Protein AF-R5LKR3-F1 (afdb_monomer_lite)

Foldseek 3Di:
DDDDFDFFKKKKKFFQAFLDDHAFPPADPVRDDHGDIDIDTDAFDAPPVRHTCQKDWDADPVRTTIMIIGIDGPRGDHCVVVPVVDDD

Structure (mmCIF, N/CA/C/O backbone):
data_AF-R5LKR3-F1
#
_entry.id   AF-R5LKR3-F1
#
loop_
_atom_site.gr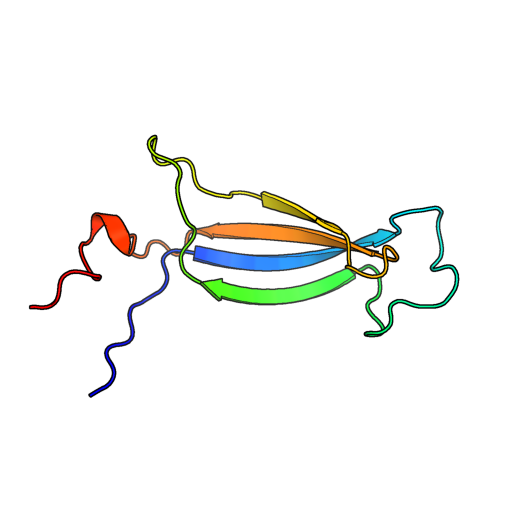oup_PDB
_atom_site.id
_atom_site.type_symbol
_atom_site.label_atom_id
_atom_site.label_alt_id
_atom_site.label_comp_id
_atom_site.label_asym_id
_atom_site.label_entity_id
_atom_site.label_seq_id
_atom_site.pdbx_PDB_ins_code
_atom_site.Cartn_x
_atom_site.Cartn_y
_atom_site.Cartn_z
_atom_site.occupancy
_atom_site.B_iso_or_equiv
_atom_site.auth_seq_id
_atom_site.auth_comp_id
_atom_site.auth_asym_id
_atom_site.auth_atom_id
_atom_site.pdbx_PDB_model_num
ATOM 1 N N . MET A 1 1 ? -14.719 -18.342 20.093 1.00 49.53 1 MET A N 1
ATOM 2 C CA . MET A 1 1 ? -14.884 -18.187 18.629 1.00 49.53 1 MET A CA 1
ATOM 3 C C . MET A 1 1 ? -13.995 -17.028 18.197 1.00 49.53 1 MET A C 1
ATOM 5 O O . MET A 1 1 ? -13.946 -16.054 18.936 1.00 49.53 1 MET A O 1
ATOM 9 N N . LYS A 1 2 ? -13.229 -17.136 17.103 1.00 59.34 2 LYS A N 1
ATOM 10 C CA . LYS A 1 2 ? -12.390 -16.012 16.644 1.00 59.34 2 LYS A CA 1
ATOM 11 C C . LYS A 1 2 ? -13.311 -14.885 16.161 1.00 59.34 2 LYS A C 1
ATOM 13 O O . LYS A 1 2 ? -14.199 -15.154 15.357 1.00 59.34 2 LYS A O 1
ATOM 18 N N . LYS A 1 3 ? -13.140 -13.675 16.694 1.00 67.25 3 LYS A N 1
ATOM 19 C CA . LYS A 1 3 ? -13.907 -12.488 16.302 1.00 67.25 3 LYS A CA 1
ATOM 20 C C . LYS A 1 3 ? -13.191 -11.847 15.115 1.00 67.25 3 LYS A C 1
ATOM 22 O O . LYS A 1 3 ? -12.043 -11.442 15.255 1.00 67.25 3 LYS A O 1
ATOM 27 N N . TRP A 1 4 ? -13.845 -11.839 13.960 1.00 73.69 4 TRP A N 1
ATOM 28 C CA . TRP A 1 4 ? -13.375 -11.157 12.756 1.00 73.69 4 TRP A CA 1
A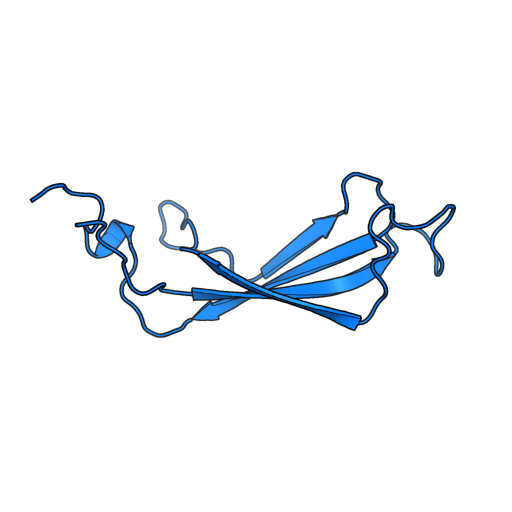TOM 29 C C . TRP A 1 4 ? -14.166 -9.858 12.622 1.00 73.69 4 TRP A C 1
ATOM 31 O O . TRP A 1 4 ? -15.370 -9.858 12.881 1.00 73.69 4 TRP A O 1
ATOM 41 N N . TYR A 1 5 ? -13.484 -8.769 12.287 1.00 75.75 5 TYR A N 1
ATOM 42 C CA . TYR A 1 5 ? -14.094 -7.460 12.077 1.00 75.75 5 TYR A CA 1
ATOM 43 C C . TYR A 1 5 ? -14.053 -7.126 10.592 1.00 75.75 5 TYR A C 1
ATOM 45 O O . TYR A 1 5 ? -13.098 -7.500 9.911 1.00 75.75 5 TYR A O 1
ATOM 53 N N . ASP A 1 6 ? -15.080 -6.433 10.107 1.00 80.56 6 ASP A N 1
ATOM 54 C CA . ASP A 1 6 ? -15.067 -5.903 8.749 1.00 80.56 6 ASP A CA 1
ATOM 55 C C . ASP A 1 6 ? -14.018 -4.790 8.648 1.00 80.56 6 ASP A C 1
ATOM 57 O O . ASP A 1 6 ? -13.922 -3.920 9.516 1.00 80.56 6 ASP A O 1
ATOM 61 N N . GLU A 1 7 ? -13.209 -4.840 7.593 1.00 76.88 7 GLU A N 1
ATOM 62 C CA . GLU A 1 7 ? -12.121 -3.889 7.383 1.00 76.88 7 GLU A CA 1
ATOM 63 C C . GLU A 1 7 ? -12.652 -2.528 6.909 1.00 76.88 7 GLU A C 1
ATOM 65 O O . GLU A 1 7 ? -13.592 -2.430 6.118 1.00 76.88 7 GLU A O 1
ATOM 70 N N . GLU A 1 8 ? -12.018 -1.448 7.365 1.00 81.75 8 GLU A N 1
ATOM 71 C CA . GLU A 1 8 ? -12.380 -0.076 6.977 1.00 81.75 8 GLU A CA 1
ATOM 72 C C . GLU A 1 8 ? -11.874 0.278 5.570 1.00 81.75 8 GLU A C 1
ATOM 74 O O . GLU A 1 8 ? -12.495 1.069 4.852 1.00 81.75 8 GLU A O 1
ATOM 79 N N . TYR A 1 9 ? -10.747 -0.313 5.170 1.00 79.50 9 TYR A N 1
ATOM 80 C CA . TYR A 1 9 ? -10.073 -0.033 3.912 1.00 79.50 9 TYR A CA 1
ATOM 81 C C . TYR A 1 9 ? -9.688 -1.312 3.179 1.00 79.50 9 TYR A C 1
ATOM 83 O O . TYR A 1 9 ? -9.364 -2.348 3.759 1.00 79.50 9 TYR A O 1
ATOM 91 N N . GLU A 1 10 ? -9.650 -1.175 1.865 1.00 81.00 10 GLU A N 1
ATOM 92 C CA . GLU A 1 10 ? -8.989 -2.091 0.960 1.00 81.00 10 GLU A CA 1
ATOM 93 C C . GLU A 1 10 ? -7.772 -1.413 0.361 1.00 81.00 10 GLU A C 1
ATOM 95 O O . GLU A 1 10 ? -7.812 -0.222 0.047 1.00 81.00 10 GLU A O 1
ATOM 100 N N . PHE A 1 11 ? -6.711 -2.177 0.149 1.00 81.50 11 PHE A N 1
ATOM 101 C CA . PHE A 1 11 ? -5.537 -1.693 -0.537 1.00 81.50 11 PHE A CA 1
ATOM 102 C C . PHE A 1 11 ? -5.303 -2.417 -1.843 1.00 81.50 11 PHE A C 1
ATOM 104 O O . PHE A 1 11 ? -5.369 -3.645 -1.932 1.00 81.50 11 PHE A O 1
ATOM 111 N N . GLN A 1 12 ? -4.939 -1.618 -2.834 1.00 83.62 12 GLN A N 1
ATOM 112 C CA . GLN A 1 12 ? -4.359 -2.083 -4.074 1.00 83.62 12 GLN A CA 1
ATOM 113 C C . GLN A 1 12 ? -2.861 -1.786 -4.051 1.00 83.62 12 GLN A C 1
ATOM 115 O O . GLN A 1 12 ? -2.461 -0.645 -3.822 1.00 83.62 12 GLN A O 1
ATOM 120 N N . VAL A 1 13 ? -2.043 -2.806 -4.283 1.00 85.00 13 VAL A N 1
ATOM 121 C CA . VAL A 1 13 ? -0.607 -2.668 -4.541 1.00 85.00 13 VAL A CA 1
ATOM 122 C C . VAL A 1 13 ? -0.399 -2.822 -6.036 1.00 85.00 13 VAL A C 1
ATOM 124 O O . VAL A 1 13 ? -0.957 -3.738 -6.627 1.00 85.00 13 VAL A O 1
ATOM 127 N N . GLU A 1 14 ? 0.393 -1.951 -6.638 1.00 87.19 14 GLU A N 1
ATOM 128 C CA . GLU A 1 14 ? 0.716 -1.995 -8.063 1.00 87.19 14 GLU A CA 1
ATOM 129 C C . GLU A 1 14 ? 2.215 -1.800 -8.265 1.00 87.19 14 GLU A C 1
ATOM 131 O O . GLU A 1 14 ? 2.796 -0.904 -7.651 1.00 87.19 14 GLU A O 1
ATOM 136 N N . VAL A 1 15 ? 2.844 -2.583 -9.137 1.00 86.88 15 VAL A N 1
ATOM 137 C CA . VAL A 1 15 ? 4.214 -2.309 -9.590 1.00 86.88 15 VAL A CA 1
ATOM 138 C C . VAL A 1 15 ? 4.171 -1.193 -10.631 1.00 86.88 15 VAL A C 1
ATOM 140 O O . VAL A 1 15 ? 3.641 -1.370 -11.726 1.00 86.88 15 VAL A O 1
ATOM 143 N N . ILE A 1 16 ? 4.737 -0.034 -10.297 1.00 89.12 16 ILE A N 1
ATOM 144 C CA . ILE A 1 16 ? 4.635 1.176 -11.132 1.00 89.12 16 ILE A CA 1
ATOM 145 C C . ILE A 1 16 ? 5.896 1.470 -11.950 1.00 89.12 16 ILE A C 1
ATOM 147 O O . ILE A 1 16 ? 5.890 2.382 -12.774 1.00 89.12 16 ILE A O 1
ATOM 151 N N . GLY A 1 17 ? 6.996 0.762 -11.693 1.00 87.19 17 GLY A N 1
ATOM 152 C CA . GLY A 1 17 ? 8.266 1.017 -12.365 1.00 87.19 17 GLY A CA 1
ATOM 153 C C . GLY A 1 17 ? 9.473 0.417 -11.659 1.00 87.19 17 GLY A C 1
ATOM 154 O O . GLY A 1 17 ? 9.357 -0.218 -10.608 1.00 87.19 17 GLY A O 1
ATOM 155 N N . TYR A 1 18 ? 10.647 0.678 -12.227 1.00 86.19 18 TYR A N 1
ATOM 156 C CA . TYR A 1 18 ? 11.939 0.277 -11.677 1.00 86.19 18 TYR A CA 1
ATOM 157 C C . TYR A 1 18 ? 12.562 1.405 -10.866 1.00 86.19 18 TYR A C 1
ATOM 159 O O . TYR A 1 18 ? 12.443 2.574 -11.228 1.00 86.19 18 TYR A O 1
ATOM 167 N N . LEU A 1 19 ? 13.253 1.068 -9.774 1.00 82.00 19 LEU A N 1
ATOM 168 C CA . LEU A 1 19 ? 13.920 2.075 -8.941 1.00 82.00 19 LEU A CA 1
ATOM 169 C C . LEU A 1 19 ? 15.014 2.826 -9.717 1.00 82.00 19 LEU A C 1
ATOM 171 O O . LEU A 1 19 ? 15.276 3.999 -9.449 1.00 82.00 19 LEU A O 1
ATOM 175 N N . ARG A 1 20 ? 15.689 2.132 -10.640 1.00 80.81 20 ARG A N 1
ATOM 176 C CA . ARG A 1 20 ? 16.802 2.653 -11.437 1.00 80.81 20 ARG A CA 1
ATOM 177 C C . ARG A 1 20 ? 16.640 2.194 -12.884 1.00 80.81 20 ARG A C 1
ATOM 179 O O . ARG A 1 20 ? 16.593 0.997 -13.129 1.00 80.81 20 ARG A O 1
ATOM 186 N N . GLY A 1 21 ? 16.600 3.143 -13.817 1.00 77.44 21 GLY A N 1
ATOM 187 C CA . GLY A 1 21 ? 16.543 2.857 -15.254 1.00 77.44 21 GLY A CA 1
ATOM 188 C C . GLY A 1 21 ? 15.169 2.405 -15.758 1.00 77.44 21 GLY A C 1
ATOM 189 O O . GLY A 1 21 ? 14.138 2.705 -15.158 1.00 77.44 21 GLY A O 1
ATOM 190 N N . ASP A 1 22 ? 15.177 1.717 -16.898 1.00 80.44 22 ASP A N 1
ATOM 191 C CA . ASP A 1 22 ? 14.004 1.230 -17.636 1.00 80.44 22 ASP A CA 1
ATOM 192 C C . ASP A 1 22 ? 13.909 -0.308 -17.690 1.00 80.44 22 ASP A C 1
ATOM 194 O O . ASP A 1 22 ? 13.007 -0.851 -18.325 1.00 80.44 22 ASP A O 1
ATOM 198 N N . HIS A 1 23 ? 14.805 -1.012 -16.995 1.00 70.94 23 HIS A N 1
ATOM 199 C CA . HIS A 1 23 ? 14.852 -2.470 -16.908 1.00 70.94 23 HIS A CA 1
ATOM 200 C C . HIS A 1 23 ? 15.364 -2.919 -15.532 1.00 70.94 23 HIS A C 1
ATOM 202 O O . HIS A 1 23 ? 16.069 -2.178 -14.846 1.00 70.94 23 HIS A O 1
ATOM 208 N N . THR A 1 24 ? 15.048 -4.150 -15.116 1.00 65.62 24 THR A N 1
ATOM 209 C CA . THR A 1 24 ? 15.653 -4.731 -13.910 1.00 65.62 24 THR A CA 1
ATOM 210 C C . THR A 1 24 ? 17.087 -5.165 -14.204 1.00 65.62 24 THR A C 1
ATOM 212 O O . THR A 1 24 ? 17.301 -6.170 -14.886 1.00 65.62 24 THR A O 1
ATOM 215 N N . GLU A 1 25 ? 18.083 -4.483 -13.647 1.00 58.81 25 GLU A N 1
ATOM 216 C CA . GLU A 1 25 ? 19.411 -5.080 -13.511 1.00 58.81 25 GLU A CA 1
ATOM 217 C C . GLU A 1 25 ? 19.289 -6.266 -12.531 1.00 58.81 25 GLU A C 1
ATOM 219 O O . GLU A 1 25 ? 19.098 -6.073 -11.334 1.00 58.81 25 GLU A O 1
ATOM 224 N N . HIS A 1 26 ? 19.345 -7.500 -13.044 1.00 57.12 26 HIS A N 1
ATOM 225 C CA . HIS A 1 26 ? 19.347 -8.750 -12.262 1.00 57.12 26 HIS A CA 1
ATOM 226 C C . HIS A 1 26 ? 18.055 -9.136 -11.508 1.00 57.12 26 HIS A C 1
ATOM 228 O O . HIS A 1 26 ? 18.159 -9.677 -10.414 1.00 57.12 26 HIS A O 1
ATOM 234 N N . LEU A 1 27 ? 16.888 -8.974 -12.157 1.00 60.28 27 LEU A N 1
ATOM 235 C CA . LEU A 1 27 ? 15.548 -9.504 -11.807 1.00 60.28 27 LEU A CA 1
ATOM 236 C C . LEU A 1 27 ? 15.047 -9.213 -10.375 1.00 60.28 27 LEU A C 1
ATOM 238 O O . LEU A 1 27 ? 15.698 -9.518 -9.379 1.00 60.28 27 LEU A O 1
ATOM 242 N N . CYS A 1 28 ? 13.803 -8.730 -10.250 1.00 66.88 28 CYS A N 1
ATOM 243 C CA . CYS A 1 28 ? 13.104 -8.812 -8.964 1.00 66.88 28 CYS A CA 1
ATOM 244 C C . CYS A 1 28 ? 13.115 -10.281 -8.519 1.00 66.88 28 CYS A C 1
ATOM 246 O O . CYS A 1 28 ? 12.686 -11.149 -9.280 1.00 66.88 28 CYS A O 1
ATOM 248 N N . ARG A 1 29 ? 13.592 -10.587 -7.302 1.00 66.50 29 ARG A N 1
ATOM 249 C CA . ARG A 1 29 ? 13.698 -11.992 -6.848 1.00 66.50 29 ARG A CA 1
ATOM 250 C C . ARG A 1 29 ? 12.357 -12.723 -6.862 1.00 66.50 29 ARG A C 1
ATOM 252 O O . ARG A 1 29 ? 12.339 -13.946 -6.964 1.00 66.50 29 ARG A O 1
ATOM 259 N N . ASN A 1 30 ? 11.267 -11.968 -6.732 1.00 70.56 30 ASN A N 1
ATOM 260 C CA . ASN A 1 30 ? 9.907 -12.488 -6.756 1.00 70.56 30 ASN A CA 1
ATOM 261 C C . ASN A 1 30 ? 9.273 -12.491 -8.160 1.00 70.56 30 ASN A C 1
ATOM 263 O O . ASN A 1 30 ? 8.190 -13.037 -8.317 1.00 70.56 30 ASN A O 1
ATOM 267 N N . GLY A 1 31 ? 9.945 -11.928 -9.171 1.00 75.94 31 GLY A N 1
ATOM 268 C CA . GLY A 1 31 ? 9.480 -11.930 -10.562 1.00 75.94 31 GLY A CA 1
ATOM 269 C C . GLY A 1 31 ? 8.413 -10.887 -10.898 1.00 75.94 31 GLY A C 1
ATOM 270 O O . GLY A 1 31 ? 7.734 -11.048 -11.899 1.00 75.94 31 GLY A O 1
ATOM 271 N N . GLU A 1 32 ? 8.267 -9.846 -10.079 1.00 82.12 32 GLU A N 1
ATOM 272 C CA . GLU A 1 32 ? 7.275 -8.782 -10.279 1.00 82.12 32 GLU A CA 1
ATOM 273 C C . GLU A 1 32 ? 7.578 -7.926 -11.520 1.00 82.12 32 GLU A C 1
ATOM 275 O O . GLU A 1 32 ? 8.709 -7.448 -11.688 1.00 82.12 32 GLU A O 1
ATOM 280 N N . GLU A 1 33 ? 6.557 -7.660 -12.333 1.00 80.62 33 GLU A N 1
ATOM 281 C CA . GLU A 1 33 ? 6.613 -6.839 -13.545 1.00 80.62 33 GLU A CA 1
ATOM 282 C C . GLU A 1 33 ? 5.703 -5.604 -13.448 1.00 80.62 33 GLU A C 1
ATOM 284 O O . GLU A 1 33 ? 4.743 -5.553 -12.680 1.00 80.62 33 GLU A O 1
ATOM 289 N N . ILE A 1 34 ? 6.001 -4.563 -14.237 1.00 85.06 34 ILE A N 1
ATOM 290 C CA . ILE A 1 34 ? 5.172 -3.348 -14.285 1.00 85.06 34 ILE A CA 1
ATOM 291 C C . ILE A 1 34 ? 3.746 -3.712 -14.707 1.00 85.06 34 ILE A C 1
ATOM 293 O O . ILE A 1 34 ? 3.535 -4.293 -15.770 1.00 85.06 34 ILE A O 1
ATOM 297 N N . GLY A 1 35 ? 2.771 -3.282 -13.906 1.00 81.69 35 GLY A N 1
ATOM 298 C CA . GLY A 1 35 ? 1.356 -3.585 -14.110 1.00 81.69 35 GLY A CA 1
ATOM 299 C C . GLY A 1 35 ? 0.828 -4.733 -13.251 1.00 81.69 35 GLY A C 1
ATOM 300 O O . GLY A 1 35 ? -0.391 -4.896 -13.186 1.00 81.69 35 GLY A O 1
ATOM 301 N N . ASP A 1 36 ? 1.686 -5.473 -12.542 1.00 78.38 36 ASP A N 1
ATOM 302 C CA . ASP A 1 36 ? 1.226 -6.455 -11.560 1.00 78.38 36 ASP A CA 1
ATOM 303 C C . ASP A 1 36 ? 0.459 -5.767 -10.431 1.00 78.38 36 ASP A C 1
ATOM 305 O O . ASP A 1 36 ? 0.883 -4.737 -9.892 1.00 78.38 36 ASP A O 1
ATOM 309 N N . THR A 1 37 ? -0.691 -6.348 -10.071 1.00 78.69 37 THR A N 1
ATOM 310 C CA . THR A 1 37 ? -1.572 -5.805 -9.034 1.00 78.69 37 THR A CA 1
ATOM 311 C C . THR A 1 37 ? -1.944 -6.835 -7.983 1.00 78.69 37 THR A C 1
ATOM 313 O O . THR A 1 37 ? -2.324 -7.960 -8.304 1.00 78.69 37 THR A O 1
ATOM 316 N N . TYR A 1 38 ? -1.953 -6.398 -6.726 1.00 71.19 38 TYR A N 1
ATOM 317 C CA . TYR A 1 38 ? -2.363 -7.189 -5.573 1.00 71.1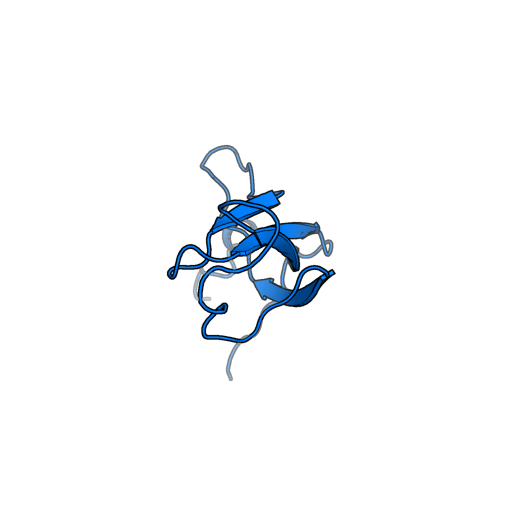9 38 TYR A CA 1
ATOM 318 C C . TYR A 1 38 ? -3.445 -6.464 -4.788 1.00 71.19 38 TYR A C 1
ATOM 320 O O . TYR A 1 38 ? -3.451 -5.236 -4.701 1.00 71.19 38 TYR A O 1
ATOM 328 N N . ARG A 1 39 ? -4.344 -7.234 -4.177 1.00 68.38 39 ARG A N 1
ATOM 329 C CA . ARG A 1 39 ? -5.417 -6.725 -3.323 1.00 68.38 39 ARG A CA 1
ATOM 330 C C . ARG A 1 39 ? -5.244 -7.285 -1.918 1.00 68.38 39 ARG A C 1
ATOM 332 O O . ARG A 1 39 ? -5.194 -8.502 -1.750 1.00 68.38 39 ARG A O 1
ATOM 339 N N . CYS A 1 40 ? -5.163 -6.415 -0.919 1.00 63.50 40 CYS A N 1
ATOM 340 C CA . CYS A 1 40 ? -5.133 -6.808 0.487 1.00 63.50 40 CYS A CA 1
ATOM 341 C C . CYS A 1 40 ? -6.095 -5.953 1.315 1.00 63.50 40 CYS A C 1
ATOM 343 O O . CYS A 1 40 ? -6.389 -4.810 0.978 1.00 63.50 40 CYS A O 1
ATOM 345 N N . THR A 1 41 ? -6.610 -6.518 2.399 1.00 57.97 41 THR A N 1
ATOM 346 C CA . THR A 1 41 ? -7.531 -5.844 3.320 1.00 57.97 41 THR A CA 1
ATOM 347 C C . THR A 1 41 ? -6.886 -5.832 4.701 1.00 57.97 41 THR A C 1
ATOM 349 O O . THR A 1 41 ? -6.494 -6.889 5.197 1.00 57.97 41 THR A O 1
ATOM 352 N N . TYR A 1 42 ? -6.701 -4.646 5.278 1.00 62.28 42 TYR A N 1
ATOM 353 C CA . TYR A 1 42 ? -6.145 -4.448 6.619 1.00 62.28 42 TYR A CA 1
ATOM 354 C C . TYR A 1 42 ? -6.550 -3.056 7.134 1.00 62.28 42 TYR A C 1
ATOM 356 O O . TYR A 1 42 ? -6.739 -2.122 6.353 1.00 62.28 42 TYR A O 1
ATOM 364 N N . GLY A 1 43 ? -6.652 -2.869 8.444 1.00 59.72 43 GLY A N 1
ATOM 365 C CA . GLY A 1 43 ? -6.935 -1.554 9.012 1.00 59.72 43 GLY A CA 1
ATOM 366 C C . GLY A 1 43 ? -5.790 -0.567 8.750 1.00 59.72 43 GLY A C 1
ATOM 367 O O . GLY A 1 43 ? -4.633 -0.839 9.070 1.00 59.72 43 GLY A O 1
ATOM 368 N N . CYS A 1 44 ? -6.093 0.612 8.202 1.00 59.00 44 CYS A N 1
ATOM 369 C CA . CYS A 1 44 ? -5.123 1.702 8.059 1.00 59.00 44 CYS A CA 1
ATOM 370 C C . CYS A 1 44 ? -4.786 2.301 9.438 1.00 59.00 44 CYS A C 1
ATOM 372 O O . CYS A 1 44 ? -5.682 2.860 10.077 1.00 59.00 44 CYS A O 1
ATOM 374 N N . PRO A 1 45 ? -3.523 2.285 9.902 1.00 58.75 45 PRO A N 1
ATOM 375 C CA . PRO A 1 45 ? -3.139 3.110 11.038 1.00 58.75 45 PRO A CA 1
ATOM 376 C C . PRO A 1 45 ? -3.271 4.592 10.657 1.00 58.75 45 PRO A C 1
ATOM 378 O O . PRO A 1 45 ? -2.813 5.022 9.595 1.00 58.75 45 PRO A O 1
ATOM 381 N N . VAL A 1 46 ? -3.911 5.365 11.530 1.00 56.97 46 VAL A N 1
ATOM 382 C CA . VAL A 1 46 ? -4.058 6.820 11.406 1.00 56.97 46 VAL A CA 1
ATOM 383 C C . VAL A 1 46 ? -3.104 7.515 12.373 1.00 56.97 46 VAL A C 1
ATOM 385 O O . VAL A 1 46 ? -2.806 6.981 13.444 1.00 56.97 46 VAL A O 1
ATOM 388 N N . ASN A 1 47 ? -2.601 8.695 12.006 1.00 58.41 47 ASN A N 1
ATOM 389 C CA . ASN A 1 47 ? -1.861 9.525 12.957 1.00 58.41 47 ASN A CA 1
ATOM 390 C C . ASN A 1 47 ? -2.809 10.128 14.020 1.00 58.41 47 ASN A C 1
ATOM 392 O O . ASN A 1 47 ? -4.025 9.933 13.966 1.00 58.41 47 ASN A O 1
ATOM 396 N N . ALA A 1 48 ? -2.258 10.867 14.988 1.00 60.12 48 ALA A N 1
ATOM 397 C CA . ALA A 1 48 ? -3.034 11.469 16.081 1.00 60.12 48 ALA A CA 1
ATOM 398 C C . ALA A 1 48 ? -4.172 12.395 15.603 1.00 60.12 48 ALA A C 1
ATOM 400 O O . ALA A 1 48 ? -5.175 12.538 16.297 1.00 60.12 48 ALA A O 1
ATOM 401 N N . ASP A 1 49 ? -4.043 12.961 14.403 1.00 60.75 49 ASP A N 1
ATOM 402 C CA . ASP A 1 49 ? -5.018 13.868 13.797 1.00 60.75 49 ASP A CA 1
ATOM 403 C C . ASP A 1 49 ? -6.028 13.140 12.887 1.00 60.75 49 ASP A C 1
ATOM 405 O O . ASP A 1 49 ? -6.852 13.773 12.229 1.00 60.75 49 ASP A O 1
ATOM 409 N N . GLY A 1 50 ? -5.980 11.804 12.827 1.00 59.28 50 GLY A N 1
ATOM 410 C CA . GLY A 1 50 ? -6.893 10.991 12.023 1.00 59.28 50 GLY A CA 1
ATOM 411 C C . GLY A 1 50 ? -6.522 10.882 10.541 1.00 59.28 50 GLY A C 1
ATOM 412 O O . GLY A 1 50 ? -7.304 10.331 9.765 1.00 59.28 50 GLY A O 1
ATOM 413 N N . TYR A 1 51 ? -5.343 11.355 10.126 1.00 57.41 51 TYR A N 1
ATOM 414 C CA . TYR A 1 51 ? -4.877 11.186 8.750 1.00 57.41 51 TYR A CA 1
ATOM 415 C C . TYR A 1 51 ? -4.327 9.774 8.546 1.00 57.41 51 TYR A C 1
ATOM 417 O O . TYR A 1 51 ? -3.333 9.370 9.157 1.00 57.41 51 TYR A O 1
ATOM 425 N N . GLY A 1 52 ? -5.003 9.023 7.677 1.00 61.81 52 GLY A N 1
ATOM 426 C CA . GLY A 1 52 ? -4.600 7.692 7.245 1.00 61.81 52 GL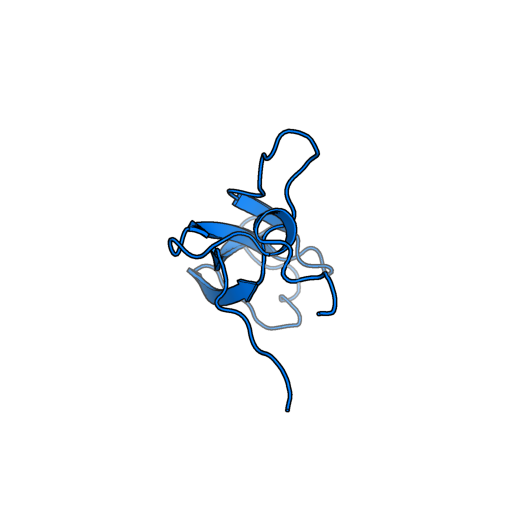Y A CA 1
ATOM 427 C C . GLY A 1 52 ? -3.593 7.711 6.100 1.00 61.81 52 GLY A C 1
ATOM 428 O O . GLY A 1 52 ? -3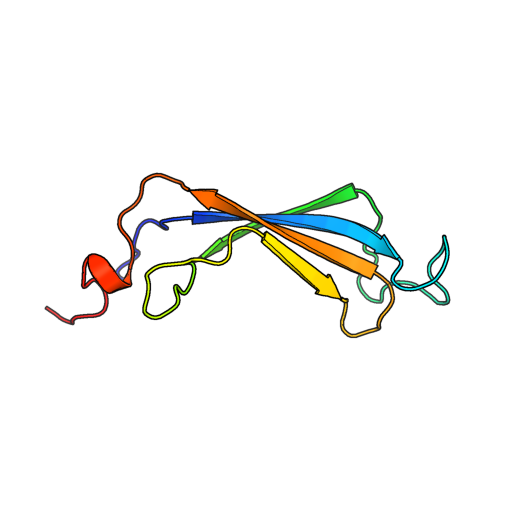.235 8.744 5.530 1.00 61.81 52 GLY A O 1
ATOM 429 N N . ILE A 1 53 ? -3.132 6.521 5.741 1.00 64.38 53 ILE A N 1
ATOM 430 C CA . ILE A 1 53 ? -2.193 6.322 4.648 1.00 64.38 53 ILE A CA 1
ATOM 431 C C . ILE A 1 53 ? -2.980 6.214 3.330 1.00 64.38 53 ILE A C 1
ATOM 433 O O . ILE A 1 53 ? -3.339 5.118 2.923 1.00 64.38 53 ILE A O 1
ATOM 437 N N . CYS A 1 54 ? -3.268 7.334 2.656 1.00 60.16 54 CYS A N 1
ATOM 438 C CA . CYS A 1 54 ? -4.063 7.311 1.414 1.00 60.16 54 CYS A CA 1
ATOM 439 C C . CYS A 1 54 ? -3.325 6.657 0.232 1.00 60.16 54 CYS A C 1
ATOM 441 O O . CYS A 1 54 ? -3.915 5.903 -0.538 1.00 60.16 54 CYS A O 1
ATOM 443 N N . SER A 1 55 ? -2.027 6.929 0.083 1.00 64.56 55 SER A N 1
ATOM 444 C CA . SER A 1 55 ? -1.154 6.177 -0.820 1.00 64.56 55 SER A CA 1
ATOM 445 C C . SER A 1 55 ? 0.310 6.291 -0.402 1.00 64.56 55 SER A C 1
ATOM 447 O O . SER A 1 55 ? 0.722 7.294 0.191 1.00 64.56 55 SER A O 1
ATOM 449 N N . LYS A 1 56 ? 1.102 5.248 -0.662 1.00 72.62 56 LYS A N 1
ATOM 450 C CA . LYS A 1 56 ? 2.557 5.251 -0.447 1.00 72.62 56 LYS A CA 1
ATOM 451 C C . LYS A 1 56 ? 3.259 4.544 -1.591 1.00 72.62 56 LYS A C 1
ATOM 453 O O . LYS A 1 56 ? 2.819 3.482 -2.020 1.00 72.62 56 LYS A O 1
ATOM 458 N N . THR A 1 57 ? 4.385 5.100 -2.014 1.00 78.81 57 THR A N 1
ATOM 459 C CA . THR A 1 57 ? 5.341 4.383 -2.855 1.00 78.81 57 THR A CA 1
ATOM 460 C C . THR A 1 57 ? 6.313 3.630 -1.953 1.00 78.81 57 THR A C 1
ATOM 462 O O . THR A 1 57 ? 6.896 4.219 -1.042 1.00 78.81 57 THR A O 1
ATOM 465 N N . ILE A 1 58 ? 6.461 2.330 -2.178 1.00 81.50 58 ILE A N 1
ATOM 466 C CA . ILE A 1 58 ? 7.339 1.426 -1.435 1.00 81.50 58 ILE A CA 1
ATOM 467 C C . ILE A 1 58 ? 8.368 0.884 -2.419 1.00 81.50 58 ILE A C 1
ATOM 469 O O . ILE A 1 58 ? 8.035 0.545 -3.548 1.00 81.50 58 ILE A O 1
ATOM 473 N N . VAL A 1 59 ? 9.622 0.791 -1.999 1.00 80.44 59 VAL A N 1
ATOM 474 C CA . VAL A 1 59 ? 10.682 0.192 -2.813 1.00 80.44 59 VAL A CA 1
ATOM 475 C C . VAL A 1 59 ? 10.854 -1.262 -2.387 1.00 80.44 59 VAL A C 1
ATOM 477 O O . VAL A 1 59 ? 10.852 -1.553 -1.189 1.00 80.44 59 VAL A O 1
ATOM 480 N N . CYS A 1 60 ? 10.991 -2.176 -3.349 1.00 80.31 60 CYS A N 1
ATOM 481 C CA . CYS A 1 60 ? 11.309 -3.572 -3.063 1.00 80.31 60 CYS A CA 1
ATOM 482 C C . CYS A 1 60 ? 12.611 -3.668 -2.240 1.00 80.31 60 CYS A C 1
ATOM 484 O O . CYS A 1 60 ? 13.535 -2.898 -2.503 1.00 80.31 60 CYS A O 1
ATOM 486 N N . PRO A 1 61 ? 12.749 -4.597 -1.273 1.00 77.12 61 PRO A N 1
ATOM 487 C CA . PRO A 1 61 ? 13.972 -4.722 -0.474 1.00 77.12 61 PRO A CA 1
ATOM 488 C C . PRO A 1 61 ? 15.252 -4.982 -1.281 1.00 77.12 61 PRO A C 1
ATOM 490 O O . PRO A 1 61 ? 16.337 -4.643 -0.818 1.00 77.12 61 PRO A O 1
ATOM 493 N N . ASP A 1 62 ? 15.142 -5.592 -2.465 1.00 76.75 62 ASP A N 1
ATOM 494 C CA . ASP A 1 62 ? 16.265 -5.770 -3.400 1.00 76.75 62 ASP A CA 1
ATOM 495 C C . ASP A 1 62 ? 16.557 -4.517 -4.247 1.00 76.75 62 ASP A C 1
ATOM 497 O O . ASP A 1 62 ? 17.554 -4.465 -4.959 1.00 76.75 62 ASP A O 1
ATOM 501 N N . GLY A 1 63 ? 15.726 -3.481 -4.129 1.00 75.44 63 GLY A N 1
ATOM 502 C CA . GLY A 1 63 ? 15.877 -2.220 -4.836 1.00 75.44 63 GLY A CA 1
ATOM 503 C C . GLY A 1 63 ? 15.544 -2.294 -6.323 1.00 75.44 63 GLY A C 1
ATOM 504 O O . GLY A 1 63 ? 15.909 -1.371 -7.042 1.00 75.44 63 GLY A O 1
ATOM 505 N N . CYS A 1 64 ? 14.878 -3.347 -6.807 1.00 83.31 64 CYS A N 1
ATOM 506 C CA . CYS A 1 64 ? 14.599 -3.495 -8.237 1.00 83.31 64 CYS A CA 1
ATOM 507 C C . CYS A 1 64 ? 13.357 -2.706 -8.678 1.00 83.31 64 CYS A C 1
ATOM 509 O O . CYS A 1 64 ? 13.420 -1.920 -9.623 1.00 83.31 64 CYS A O 1
ATOM 511 N N . VAL A 1 65 ? 12.231 -2.883 -7.981 1.00 85.12 65 VAL A N 1
ATOM 512 C CA . VAL A 1 65 ? 10.927 -2.318 -8.374 1.00 85.12 65 VAL A CA 1
ATOM 513 C C . VAL A 1 65 ? 10.351 -1.370 -7.324 1.00 85.12 65 VAL A C 1
ATOM 515 O O . VAL A 1 65 ? 10.666 -1.453 -6.133 1.00 85.12 65 VAL A O 1
ATOM 518 N N . MET A 1 66 ? 9.490 -0.464 -7.782 1.00 86.75 66 MET A N 1
ATOM 519 C CA . MET A 1 66 ? 8.672 0.411 -6.950 1.00 86.75 66 MET A CA 1
ATOM 520 C C . MET A 1 66 ? 7.217 -0.049 -6.980 1.00 86.75 66 MET A C 1
ATOM 522 O O . MET A 1 66 ? 6.618 -0.196 -8.044 1.00 86.75 66 MET A O 1
ATOM 526 N N . PHE A 1 67 ? 6.635 -0.198 -5.799 1.00 85.44 67 PHE A N 1
ATOM 527 C CA . PHE A 1 67 ? 5.225 -0.476 -5.596 1.00 85.44 67 PHE A CA 1
ATOM 528 C C . PHE A 1 67 ? 4.483 0.801 -5.218 1.00 85.44 67 PHE A C 1
ATOM 530 O O . PHE A 1 67 ? 4.982 1.601 -4.429 1.00 85.44 67 PHE A O 1
ATOM 537 N N . ARG A 1 68 ? 3.256 0.968 -5.699 1.00 85.06 68 ARG A N 1
ATOM 538 C CA . ARG A 1 68 ? 2.293 1.951 -5.205 1.00 85.06 68 ARG A CA 1
ATOM 539 C C . ARG A 1 68 ? 1.205 1.235 -4.428 1.00 85.06 68 ARG A C 1
ATOM 541 O O . ARG A 1 68 ? 0.456 0.452 -4.995 1.00 85.06 68 ARG A O 1
ATOM 548 N N . LEU A 1 69 ? 1.100 1.545 -3.143 1.00 83.94 69 LEU A N 1
ATOM 549 C CA . LEU A 1 69 ? -0.020 1.160 -2.297 1.00 83.94 69 LEU A CA 1
ATOM 550 C C . LEU A 1 69 ? -1.082 2.260 -2.366 1.00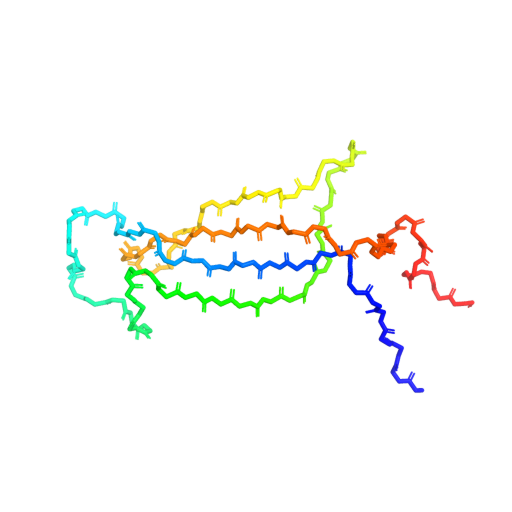 83.94 69 LEU A C 1
ATOM 552 O O . LEU A 1 69 ? -0.771 3.415 -2.077 1.00 83.94 69 LEU A O 1
ATOM 556 N N . THR A 1 70 ? -2.315 1.906 -2.708 1.00 82.12 70 THR A N 1
ATOM 557 C CA . THR A 1 70 ? -3.474 2.807 -2.759 1.00 82.12 70 THR A CA 1
ATOM 558 C C . THR A 1 70 ? -4.535 2.310 -1.794 1.00 82.12 70 THR A C 1
ATOM 560 O O . THR A 1 70 ? -4.966 1.169 -1.923 1.00 82.12 70 THR A O 1
ATOM 563 N N . ALA A 1 71 ? -4.966 3.150 -0.853 1.00 82.94 71 ALA A N 1
ATOM 564 C CA . ALA A 1 71 ? -6.046 2.826 0.073 1.00 82.94 71 ALA A CA 1
ATOM 565 C C . ALA A 1 71 ? -7.396 3.303 -0.476 1.00 82.94 71 ALA A C 1
ATOM 567 O O . ALA A 1 71 ? -7.540 4.452 -0.900 1.00 82.94 71 ALA A O 1
ATOM 568 N N . LYS A 1 72 ? -8.404 2.435 -0.421 1.00 82.56 72 LYS A N 1
ATOM 569 C CA . LYS A 1 72 ? -9.782 2.716 -0.814 1.00 82.56 72 LYS A CA 1
ATOM 570 C C . LYS A 1 72 ? -10.711 2.486 0.381 1.00 82.56 72 LYS A C 1
ATOM 572 O O . LYS A 1 72 ? -10.721 1.377 0.914 1.00 82.56 72 LYS A O 1
ATOM 577 N N . PRO A 1 73 ? -11.488 3.496 0.814 1.00 81.69 73 PRO A N 1
ATOM 578 C CA . PRO A 1 73 ? -12.435 3.318 1.907 1.00 81.69 73 PRO A CA 1
ATOM 579 C C . PRO A 1 73 ? -13.537 2.339 1.496 1.00 81.69 73 PRO A C 1
ATOM 581 O O . PRO A 1 73 ? -14.075 2.423 0.389 1.00 81.69 73 PRO A O 1
ATOM 584 N N . LEU A 1 74 ? -13.880 1.429 2.404 1.00 84.69 74 LEU A N 1
ATOM 585 C CA . LEU A 1 74 ? -14.968 0.461 2.244 1.00 84.69 74 LEU A CA 1
ATOM 586 C C . LEU A 1 74 ? -16.262 0.912 2.933 1.00 84.69 74 LEU A C 1
ATOM 588 O O . LEU A 1 74 ? -17.311 0.311 2.725 1.00 84.69 74 LEU A O 1
ATOM 592 N N . GLY A 1 75 ? -16.197 1.982 3.734 1.00 82.12 75 GLY A N 1
ATOM 593 C CA . GLY A 1 75 ? -17.324 2.473 4.531 1.00 82.12 75 GLY A CA 1
ATOM 594 C C . GLY A 1 75 ? -17.531 1.720 5.849 1.00 82.12 75 GLY A C 1
ATOM 595 O O . GLY A 1 75 ? -18.520 1.976 6.531 1.00 82.12 75 GLY A O 1
ATOM 596 N N . GLY A 1 76 ? -16.612 0.815 6.205 1.00 81.12 76 GLY A N 1
ATOM 597 C CA . GLY A 1 76 ? -16.570 0.161 7.513 1.00 81.12 76 GLY A CA 1
ATOM 598 C C . GLY A 1 76 ? -16.179 1.124 8.639 1.00 81.12 76 GLY A C 1
ATOM 599 O O . GLY A 1 76 ? -15.657 2.212 8.398 1.00 81.12 76 GLY A O 1
ATOM 600 N N . GLU A 1 77 ? -16.438 0.732 9.884 1.00 81.50 77 GLU A N 1
ATOM 601 C CA . GLU A 1 77 ? -16.039 1.519 11.052 1.00 81.50 77 GLU A CA 1
ATOM 602 C C . GLU A 1 77 ? -14.560 1.281 11.388 1.00 81.50 77 GLU A C 1
ATOM 604 O O . GLU A 1 77 ? -14.074 0.151 11.381 1.00 81.50 77 GLU A O 1
ATOM 609 N N . ASN A 1 78 ? -13.827 2.349 11.712 1.00 81.38 78 ASN A N 1
ATOM 610 C CA . ASN A 1 78 ? -12.415 2.244 12.071 1.00 81.38 78 ASN A CA 1
ATOM 611 C C . ASN A 1 78 ? -12.198 1.377 13.324 1.00 81.38 78 ASN A C 1
ATOM 613 O O . ASN A 1 78 ? -12.833 1.596 14.359 1.00 81.38 78 ASN A O 1
ATOM 617 N N . PHE A 1 79 ? -11.201 0.487 13.265 1.00 78.75 79 PHE A N 1
ATOM 618 C CA . PHE A 1 79 ? -10.870 -0.454 14.341 1.00 78.75 79 PHE A CA 1
ATOM 619 C C . PHE A 1 79 ? -10.635 0.218 15.717 1.00 78.75 79 PHE A C 1
ATOM 621 O O . PHE A 1 79 ? -11.079 -0.269 16.761 1.00 78.75 79 PHE A O 1
ATOM 628 N N . PHE A 1 80 ? -9.942 1.360 15.739 1.00 77.94 80 PHE A N 1
ATOM 629 C CA . PHE A 1 80 ? -9.604 2.069 16.976 1.00 77.94 80 PHE A CA 1
ATOM 630 C C . PHE A 1 80 ? -10.739 2.961 17.468 1.00 77.94 80 PHE A C 1
ATOM 632 O O . PHE A 1 80 ? -11.045 2.948 18.663 1.00 77.94 80 PHE A O 1
ATOM 639 N N . ARG A 1 81 ? -11.374 3.711 16.559 1.00 78.44 81 ARG A N 1
ATOM 640 C CA . ARG A 1 81 ? -12.466 4.638 16.896 1.00 78.44 81 ARG A CA 1
ATOM 641 C C . ARG A 1 81 ? -13.729 3.897 17.329 1.00 78.44 81 ARG A C 1
ATOM 643 O O . ARG A 1 81 ? -14.343 4.323 18.301 1.00 78.44 81 ARG A O 1
ATOM 650 N N . GLY A 1 82 ? -14.047 2.773 16.686 1.00 81.69 82 GLY A N 1
ATOM 651 C CA . GLY A 1 82 ? -15.142 1.886 17.094 1.00 81.69 82 GLY A CA 1
ATOM 652 C C . GLY A 1 82 ? -14.842 1.089 18.369 1.00 81.69 82 GLY A C 1
ATOM 653 O O . GLY A 1 82 ? -15.703 0.387 18.888 1.00 81.69 82 GLY A O 1
ATOM 654 N N . GLY A 1 83 ? -13.623 1.191 18.916 1.00 82.25 83 GLY A N 1
ATOM 655 C CA . GLY A 1 83 ? -13.261 0.549 20.179 1.00 82.25 83 GLY A CA 1
ATOM 656 C C . GLY A 1 83 ? -13.209 -0.977 20.108 1.00 82.25 83 GLY A C 1
ATOM 657 O O . GLY A 1 83 ? -13.293 -1.627 21.144 1.00 82.25 83 GLY A O 1
ATOM 658 N N . PHE A 1 84 ? -13.037 -1.556 18.918 1.00 81.00 84 PHE A N 1
ATOM 659 C CA . PHE A 1 84 ? -13.048 -3.005 18.689 1.00 81.00 84 PHE A CA 1
ATOM 660 C C . PHE A 1 84 ? -11.884 -3.755 19.364 1.00 81.00 84 PHE A C 1
ATOM 662 O O . PHE A 1 84 ? -11.939 -4.975 19.532 1.00 81.00 84 PHE A O 1
ATOM 669 N N . TRP A 1 85 ? -10.839 -3.027 19.765 1.00 76.88 85 TRP A N 1
ATOM 670 C CA . TRP A 1 85 ? -9.712 -3.522 20.562 1.00 76.88 85 TRP A CA 1
ATOM 671 C C . TRP A 1 85 ? -10.024 -3.658 22.052 1.00 76.88 85 TRP A C 1
ATOM 673 O O . TRP A 1 85 ? -9.268 -4.313 22.768 1.00 76.88 85 TRP A O 1
ATOM 683 N N . LYS A 1 86 ? -11.090 -3.018 22.542 1.00 80.50 86 LYS A N 1
ATOM 684 C CA . LYS A 1 86 ? -11.517 -3.186 23.927 1.00 80.50 86 LYS A CA 1
ATOM 685 C C . LYS A 1 86 ? -12.119 -4.583 24.037 1.00 80.50 86 LYS A C 1
ATOM 687 O O . LYS A 1 86 ? -13.067 -4.908 23.318 1.00 80.50 86 LYS A O 1
ATOM 692 N N . GLU A 1 87 ? -11.534 -5.424 24.887 1.00 69.06 87 GLU A N 1
ATOM 693 C CA . GLU A 1 87 ? -12.205 -6.656 25.299 1.00 69.06 87 GLU A CA 1
ATOM 694 C C . GLU A 1 87 ? -13.553 -6.288 25.949 1.00 69.06 87 GLU A C 1
ATOM 696 O O . GLU A 1 87 ? -13.651 -5.212 26.551 1.00 69.06 87 GLU A O 1
ATOM 701 N N . PRO A 1 88 ? -14.604 -7.104 25.749 1.00 65.25 88 PRO A N 1
ATOM 702 C CA . PRO A 1 88 ? -15.913 -6.852 26.345 1.00 65.25 88 PRO A CA 1
ATOM 703 C C . PRO A 1 88 ? -15.871 -6.808 27.877 1.00 65.25 88 PRO A C 1
ATOM 705 O O . PRO A 1 88 ? -15.029 -7.516 28.474 1.00 65.25 88 PRO A O 1
#

pLDDT: mean 74.56, std 9.9, range [49.53, 89.12]

Radius of gyration: 16.58 Å; chains: 1; bounding box: 37×32×44 Å

Secondary structure (DSSP, 8-state):
-------SEEEEEEEEEESSSSS-TT--TT---TT-EEEEE-PPP--TT-----EEEEE-TTSSEEEEEEEEE-SPPPTTTTTTTS--

Sequence (88 aa):
MKKWYDEEYEFQVEVIGYLRGDHTEHLCRNGEEIGDTYRCTYGCPVNADGYGICSKTIVCPDGCVMFRLTAKPLGGENFFRGGFWKEP